Protein AF-A0A836WRV0-F1 (afdb_monomer_lite)

Secondary structure (DSSP, 8-state):
-TT--------S-EEEEEE-SSSTT-EEEEEE-

pLDDT: mean 92.5, std 6.51, range [64.44, 97.5]

Sequence (33 aa):
MAGSTFEFTFDEAGTYDYFCMVHPWMTGIINVN

Foldseek 3Di:
DPPDDDDDDDPDFDKDWDADPVHRVRIDIDGGD

Structure (mmCIF, N/CA/C/O backbone):
data_AF-A0A836WRV0-F1
#
_entry.id   AF-A0A836WRV0-F1
#
loop_
_atom_site.group_PDB
_atom_site.id
_atom_site.type_symbol
_atom_site.label_atom_id
_atom_site.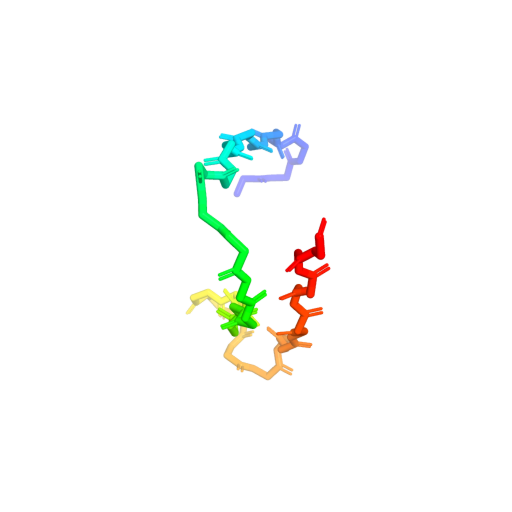label_alt_id
_atom_site.label_comp_id
_atom_site.label_asym_id
_atom_site.label_entity_id
_atom_site.label_seq_id
_atom_site.pdbx_PDB_ins_code
_atom_site.Cartn_x
_atom_site.Cartn_y
_atom_site.Cartn_z
_atom_site.occupancy
_atom_site.B_iso_or_equiv
_atom_site.auth_seq_id
_atom_site.auth_co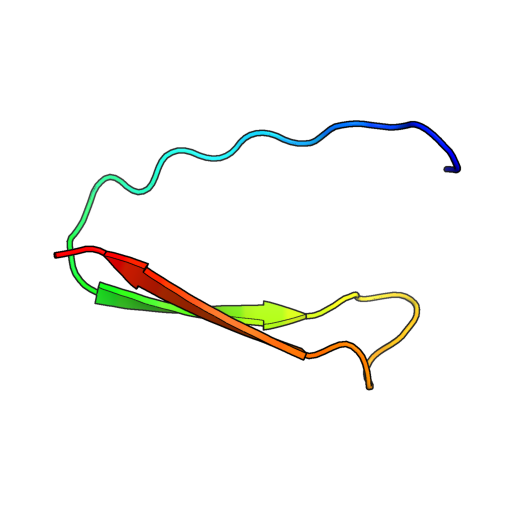mp_id
_atom_site.auth_asym_id
_atom_site.auth_atom_id
_atom_site.pdbx_PDB_model_num
ATOM 1 N N . MET A 1 1 ? 11.216 9.110 -9.885 1.00 64.44 1 MET A N 1
ATOM 2 C CA . MET A 1 1 ? 12.367 9.396 -9.005 1.00 64.44 1 MET A CA 1
ATOM 3 C C . MET A 1 1 ? 12.782 8.078 -8.372 1.00 64.44 1 MET A C 1
ATOM 5 O O . MET A 1 1 ? 11.959 7.479 -7.694 1.00 64.44 1 MET A O 1
ATOM 9 N N . ALA A 1 2 ? 13.969 7.554 -8.674 1.00 77.06 2 ALA A N 1
ATOM 10 C CA . ALA A 1 2 ? 14.427 6.314 -8.045 1.00 77.06 2 ALA A CA 1
ATOM 11 C C . ALA A 1 2 ? 14.827 6.600 -6.587 1.00 77.06 2 ALA A C 1
ATOM 13 O O . ALA A 1 2 ? 15.521 7.582 -6.336 1.00 77.06 2 ALA A O 1
ATOM 14 N N . GLY A 1 3 ? 14.374 5.768 -5.645 1.00 85.75 3 GLY A N 1
ATOM 15 C CA . GLY A 1 3 ? 14.724 5.884 -4.222 1.00 85.75 3 GLY A CA 1
ATOM 16 C C . GLY A 1 3 ? 13.863 6.840 -3.387 1.00 85.75 3 GLY A C 1
ATOM 17 O O . GLY A 1 3 ? 14.198 7.087 -2.234 1.00 85.75 3 GLY A O 1
ATOM 18 N N . SER A 1 4 ? 12.766 7.377 -3.928 1.00 86.19 4 SER A N 1
ATOM 19 C CA . SER A 1 4 ? 11.801 8.158 -3.141 1.00 86.19 4 SER A CA 1
ATOM 20 C C . SER A 1 4 ? 10.841 7.244 -2.375 1.00 86.19 4 SER A C 1
ATOM 22 O O . SER A 1 4 ? 10.371 6.249 -2.926 1.00 86.19 4 SER A O 1
ATOM 24 N N . THR A 1 5 ? 10.525 7.603 -1.132 1.00 92.19 5 THR A N 1
ATOM 25 C CA . THR A 1 5 ? 9.484 6.963 -0.316 1.00 92.19 5 THR A CA 1
ATOM 26 C C . THR A 1 5 ? 8.210 7.809 -0.308 1.00 92.19 5 THR A C 1
ATOM 28 O O . THR A 1 5 ? 8.251 9.019 -0.530 1.00 92.19 5 THR A O 1
ATOM 31 N N . PHE A 1 6 ? 7.070 7.161 -0.081 1.00 91.69 6 PHE A N 1
ATOM 32 C CA . PHE A 1 6 ? 5.763 7.794 0.073 1.00 91.69 6 PHE A CA 1
ATOM 33 C C . PHE A 1 6 ? 5.031 7.124 1.235 1.00 91.69 6 PHE A C 1
ATOM 35 O O . PHE A 1 6 ? 5.118 5.906 1.385 1.00 91.69 6 PHE A O 1
ATOM 42 N N . GLU A 1 7 ? 4.318 7.915 2.030 1.00 94.81 7 GLU A N 1
ATOM 43 C CA . GLU A 1 7 ? 3.543 7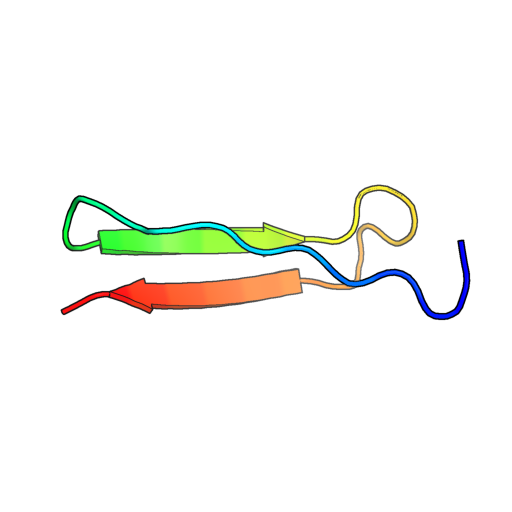.455 3.179 1.00 94.81 7 GLU A CA 1
ATOM 44 C C . GLU A 1 7 ? 2.114 7.996 3.074 1.00 94.81 7 GLU A C 1
ATOM 46 O O . GLU A 1 7 ? 1.903 9.157 2.717 1.00 94.81 7 GLU A O 1
ATOM 51 N N . PHE A 1 8 ? 1.134 7.143 3.372 1.00 93.94 8 PHE A N 1
ATOM 52 C CA . PHE A 1 8 ? -0.287 7.480 3.399 1.00 93.94 8 PHE A CA 1
ATOM 53 C C . PHE A 1 8 ? -0.972 6.681 4.506 1.00 93.94 8 PHE A C 1
ATOM 55 O O . PHE A 1 8 ? -0.747 5.475 4.625 1.00 93.94 8 PHE A O 1
ATOM 62 N N . THR A 1 9 ? -1.807 7.352 5.294 1.00 96.25 9 THR A N 1
ATOM 63 C CA . THR A 1 9 ? -2.614 6.730 6.348 1.00 96.25 9 THR A CA 1
ATOM 64 C C . THR A 1 9 ? -4.034 6.537 5.836 1.00 96.25 9 THR A C 1
ATOM 66 O O . THR A 1 9 ? -4.632 7.473 5.316 1.00 96.25 9 THR A O 1
ATOM 69 N N . PHE A 1 10 ? -4.571 5.327 5.988 1.00 95.88 10 PHE A N 1
ATOM 70 C CA . PHE A 1 10 ? -5.972 5.029 5.703 1.00 95.88 10 PHE A CA 1
ATOM 71 C C . PHE A 1 10 ? -6.789 5.228 6.983 1.00 95.88 10 PHE A C 1
ATOM 73 O O . PHE A 1 10 ? -6.563 4.520 7.963 1.00 95.88 10 PHE A O 1
ATOM 80 N N . ASP A 1 11 ? -7.713 6.189 6.977 1.00 95.56 11 ASP A N 1
ATOM 81 C CA . ASP A 1 11 ? -8.544 6.516 8.147 1.00 95.56 11 ASP A CA 1
ATOM 82 C C . ASP A 1 11 ? -9.809 5.646 8.254 1.00 95.56 11 ASP A C 1
ATOM 84 O O . ASP A 1 11 ? -10.462 5.607 9.296 1.00 95.56 11 ASP A O 1
ATOM 88 N N . GLU A 1 12 ? -10.159 4.937 7.180 1.00 95.81 12 GLU A N 1
ATOM 89 C CA . GLU A 1 12 ? -11.375 4.133 7.075 1.00 95.81 12 GLU A CA 1
ATOM 90 C C . GLU A 1 12 ? -11.044 2.710 6.606 1.00 95.81 12 GLU A C 1
ATOM 92 O O . GLU A 1 12 ? -10.104 2.482 5.842 1.00 95.81 12 GLU A O 1
ATOM 97 N N . ALA A 1 13 ? -11.826 1.734 7.075 1.00 96.44 13 ALA A N 1
ATOM 98 C CA . ALA A 1 13 ? -11.736 0.360 6.597 1.00 96.44 13 ALA A CA 1
ATOM 99 C C . ALA A 1 13 ? -12.309 0.255 5.177 1.00 96.44 13 ALA A C 1
ATOM 101 O O . ALA A 1 13 ? -13.336 0.860 4.858 1.00 96.44 13 ALA A O 1
ATOM 102 N N . GLY A 1 14 ? -11.666 -0.539 4.326 1.00 96.50 14 GLY A N 1
ATOM 103 C CA . GLY A 1 14 ? -12.064 -0.668 2.931 1.00 96.50 14 GLY A CA 1
ATOM 104 C C . GLY A 1 14 ? -11.000 -1.280 2.029 1.00 96.50 14 GLY A C 1
ATOM 105 O O . GLY A 1 14 ? -9.901 -1.647 2.453 1.00 96.50 14 GLY A O 1
ATOM 106 N N . THR A 1 15 ? -11.351 -1.388 0.750 1.00 97.50 15 THR A N 1
ATOM 107 C CA . THR A 1 15 ? -10.473 -1.872 -0.317 1.00 97.50 15 THR A CA 1
ATOM 108 C C . THR A 1 15 ? -10.069 -0.706 -1.211 1.00 97.50 15 THR A C 1
ATOM 110 O O . THR A 1 15 ? -10.927 0.016 -1.717 1.00 97.50 15 THR A O 1
ATOM 113 N N . TYR A 1 16 ? -8.765 -0.540 -1.417 1.00 96.56 16 TYR A N 1
ATOM 114 C CA . TYR A 1 16 ? -8.186 0.553 -2.189 1.00 96.56 16 TYR A CA 1
ATOM 115 C C . TYR A 1 16 ? -7.348 -0.004 -3.338 1.00 96.56 16 TYR A C 1
ATOM 117 O O . TYR A 1 16 ? -6.369 -0.723 -3.116 1.00 96.56 16 TYR A O 1
ATOM 125 N N . ASP A 1 17 ? -7.717 0.353 -4.566 1.00 95.81 17 ASP A N 1
ATOM 126 C CA . ASP A 1 17 ? -6.944 0.011 -5.756 1.00 95.81 17 ASP A CA 1
ATOM 127 C C . ASP A 1 17 ? -5.713 0.913 -5.860 1.00 95.81 17 ASP A C 1
ATOM 129 O O . ASP A 1 17 ? -5.797 2.143 -5.822 1.00 95.81 17 ASP A O 1
ATOM 133 N N . TYR A 1 18 ? -4.551 0.293 -6.016 1.00 95.25 18 TYR A N 1
ATOM 134 C CA . TYR A 1 18 ? -3.274 0.967 -6.182 1.00 95.25 18 TYR A CA 1
ATOM 135 C C . TYR A 1 18 ? -2.736 0.713 -7.584 1.00 95.25 18 TYR A C 1
ATOM 137 O O . TYR A 1 18 ? -2.725 -0.421 -8.064 1.00 95.25 18 TYR A O 1
ATOM 145 N N . PHE 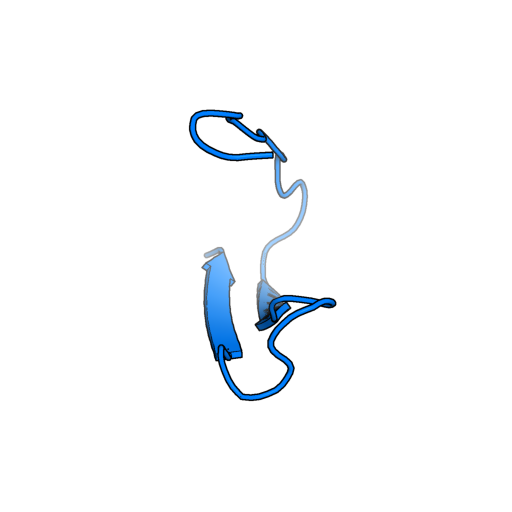A 1 19 ? -2.231 1.757 -8.238 1.00 94.25 19 PHE A N 1
ATOM 146 C CA . PHE A 1 19 ? -1.512 1.598 -9.494 1.00 94.25 19 PHE A CA 1
ATOM 147 C C . PHE A 1 19 ? -0.408 2.640 -9.666 1.00 94.25 19 PHE A C 1
ATOM 149 O O . PHE A 1 19 ? -0.442 3.726 -9.083 1.00 94.25 19 PHE A O 1
ATOM 156 N N . CYS A 1 20 ? 0.584 2.322 -10.497 1.00 92.69 20 CYS A N 1
ATOM 157 C CA . CYS A 1 20 ? 1.624 3.276 -10.869 1.00 92.69 20 CYS A CA 1
ATOM 158 C C . CYS A 1 20 ? 1.181 4.122 -12.073 1.00 92.69 20 CYS A C 1
ATOM 160 O O . CYS A 1 20 ? 0.950 3.593 -13.156 1.00 92.69 20 CYS A O 1
ATOM 162 N N . MET A 1 21 ? 1.149 5.450 -11.929 1.00 90.31 21 MET A N 1
ATOM 163 C CA . MET A 1 21 ? 0.756 6.363 -13.017 1.00 90.31 21 MET A CA 1
ATOM 164 C C . MET A 1 21 ? 1.663 6.278 -14.258 1.00 90.31 21 MET A C 1
ATOM 166 O O . MET A 1 21 ? 1.196 6.470 -15.375 1.00 90.31 21 MET A O 1
ATOM 170 N N . VAL A 1 22 ? 2.961 6.010 -14.068 1.00 91.50 22 VAL A N 1
ATOM 171 C CA . VAL A 1 22 ? 3.958 5.940 -15.159 1.00 91.50 22 VAL A CA 1
ATOM 172 C C . VAL A 1 22 ? 4.016 4.543 -15.783 1.00 91.50 22 VAL A C 1
ATOM 174 O O . VAL A 1 22 ? 4.386 4.392 -16.945 1.00 91.50 22 VAL A O 1
ATOM 177 N N . HIS A 1 23 ? 3.609 3.522 -15.028 1.00 89.94 23 HIS A N 1
ATOM 178 C CA . HIS A 1 23 ? 3.568 2.129 -15.464 1.00 89.94 23 HIS A CA 1
ATOM 179 C C . HIS A 1 23 ? 2.174 1.558 -15.168 1.00 89.94 23 HIS A C 1
ATOM 181 O O . HIS A 1 23 ? 2.012 0.847 -14.176 1.00 89.94 23 HIS A O 1
ATOM 187 N N . PRO A 1 24 ? 1.156 1.859 -15.997 1.00 89.31 24 PRO A N 1
ATOM 188 C CA . PRO A 1 24 ? -0.246 1.552 -15.683 1.00 89.31 24 PRO A CA 1
ATOM 189 C C . PRO A 1 24 ? -0.556 0.065 -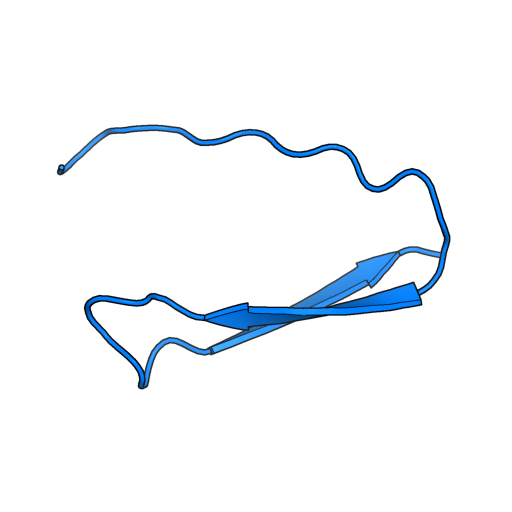15.461 1.00 89.31 24 PRO A C 1
ATOM 191 O O . PRO A 1 24 ? -1.570 -0.275 -14.867 1.00 89.31 24 PRO A O 1
ATOM 194 N N . TRP A 1 25 ? 0.321 -0.826 -15.923 1.00 94.94 25 TRP A N 1
ATOM 195 C CA . TRP A 1 25 ? 0.238 -2.273 -15.704 1.00 94.94 25 TRP A CA 1
ATOM 196 C C . TRP A 1 25 ? 0.679 -2.718 -14.302 1.00 94.94 25 TRP A C 1
ATOM 198 O O . TRP A 1 25 ? 0.462 -3.868 -13.932 1.00 94.94 25 TRP A O 1
ATOM 208 N N . MET A 1 26 ? 1.323 -1.849 -13.520 1.00 94.88 26 MET A N 1
ATOM 209 C CA . MET A 1 26 ? 1.655 -2.134 -12.127 1.00 94.88 26 MET A CA 1
ATOM 210 C C . MET A 1 26 ? 0.446 -1.814 -11.257 1.00 94.88 26 MET A C 1
ATOM 212 O O . MET A 1 26 ? 0.267 -0.667 -10.851 1.00 94.88 26 MET A O 1
ATOM 216 N N . THR A 1 27 ? -0.363 -2.830 -10.982 1.00 96.19 27 THR A N 1
ATOM 217 C CA . THR A 1 27 ? -1.579 -2.733 -10.169 1.00 96.19 27 THR A CA 1
ATOM 218 C C . THR A 1 27 ? -1.446 -3.543 -8.881 1.00 96.19 27 THR A C 1
ATOM 220 O O . THR A 1 27 ? -0.767 -4.570 -8.856 1.00 96.19 27 THR A O 1
ATOM 223 N N . GLY A 1 28 ? -2.130 -3.125 -7.825 1.00 95.75 28 GLY A N 1
ATOM 224 C CA . GLY A 1 28 ? -2.228 -3.836 -6.556 1.00 95.75 28 GLY A CA 1
ATOM 225 C C . GLY A 1 28 ? -3.505 -3.458 -5.814 1.00 95.75 28 GLY A C 1
ATOM 226 O O . GLY A 1 28 ? -4.176 -2.499 -6.181 1.00 95.75 28 GLY A O 1
ATOM 227 N N . ILE A 1 29 ? -3.837 -4.217 -4.773 1.00 96.69 29 ILE A N 1
ATOM 228 C CA . ILE A 1 29 ? -5.008 -3.974 -3.928 1.00 96.69 29 ILE A CA 1
ATOM 229 C C . ILE A 1 29 ? -4.533 -3.875 -2.482 1.00 96.69 29 ILE A C 1
ATOM 231 O O . ILE A 1 29 ? -3.777 -4.731 -2.017 1.00 96.69 29 ILE A O 1
ATOM 235 N N . ILE A 1 30 ? -4.980 -2.840 -1.777 1.00 96.19 30 ILE A N 1
ATOM 236 C CA . ILE A 1 30 ? -4.733 -2.641 -0.351 1.00 96.19 30 ILE A CA 1
ATOM 237 C C . ILE A 1 30 ? -6.050 -2.879 0.378 1.00 96.19 30 ILE A C 1
ATOM 239 O O . ILE A 1 30 ? -7.062 -2.262 0.057 1.00 96.19 30 ILE A O 1
ATOM 243 N N . ASN A 1 31 ? -6.040 -3.784 1.351 1.00 96.56 31 ASN A N 1
ATOM 244 C CA . ASN A 1 31 ? -7.218 -4.120 2.136 1.00 96.56 31 ASN A CA 1
ATOM 245 C C . ASN A 1 31 ? -7.011 -3.706 3.598 1.00 96.56 31 ASN A C 1
ATOM 247 O O . ASN A 1 31 ? -6.112 -4.230 4.258 1.00 96.56 31 ASN A O 1
ATOM 251 N N . VAL A 1 32 ? -7.856 -2.802 4.088 1.00 96.75 32 VAL A N 1
ATOM 252 C CA . VAL A 1 32 ? -7.831 -2.253 5.451 1.00 96.75 32 VAL A CA 1
ATOM 253 C C . VAL A 1 32 ? -9.041 -2.796 6.212 1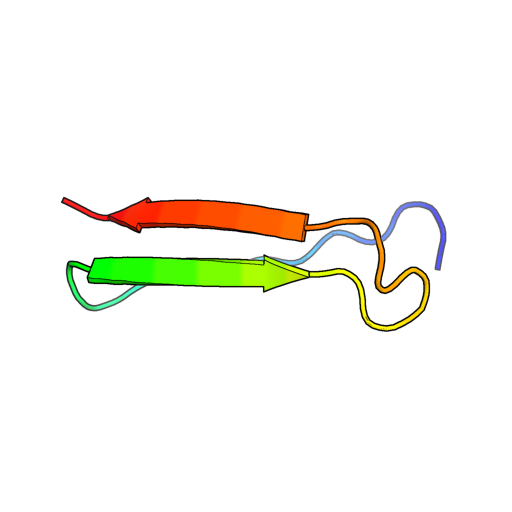.00 96.75 32 VAL A C 1
ATOM 255 O O . VAL A 1 32 ? -10.171 -2.602 5.767 1.00 96.75 32 VAL A O 1
ATOM 258 N N . ASN A 1 33 ? -8.791 -3.490 7.328 1.00 88.94 33 ASN A N 1
ATOM 259 C CA . ASN A 1 33 ? -9.793 -4.164 8.165 1.00 88.94 33 ASN A CA 1
ATOM 260 C C . ASN A 1 33 ? -9.847 -3.573 9.569 1.00 88.94 33 ASN A C 1
ATOM 262 O O . ASN A 1 33 ? -8.760 -3.217 10.077 1.00 88.94 33 ASN A O 1
#

Radius of gyration: 11.53 Å; chains: 1; bounding box: 27×14×24 Å